Protein AF-A0A7C9A4X0-F1 (afdb_monomer_lite)

Secondary structure (DSSP, 8-state):
------------TT-----B-TTT--B-----SSEEE---B-SSTTS--B--EEEBBTTT-SBPPSSPPEEETTTTEEESSPPPGGGG--TT--HHHHHHHHHHHTTS----B-TTT-PBPEE---HHHH-----

pLDDT: mean 74.81, std 18.1, range [34.0, 95.81]

Organism: Opuntia streptacantha (NCBI:txid393608)

Sequence (135 aa):
EVRKLPARLHISDECKEQEECSFCSAVVPFESPETAVCQGVKHSDREPPQKHKLARCSASMQVCPLTPLWFCICCQRWASKLPPHQLFTLPDYPSDLMSFIEPVVDTILPKPLCPFCGISLQKLQPDFLLSISPV

Structure (mmCIF, N/CA/C/O backbone):
data_AF-A0A7C9A4X0-F1
#
_entry.id   AF-A0A7C9A4X0-F1
#
loop_
_atom_site.group_PDB
_atom_site.id
_atom_site.type_symbol
_atom_site.label_atom_id
_atom_site.label_alt_id
_atom_site.label_comp_id
_atom_site.label_asym_id
_atom_site.label_entity_id
_atom_site.label_seq_id
_atom_site.pdbx_PDB_ins_code
_atom_site.Cartn_x
_atom_site.Cartn_y
_atom_site.Cartn_z
_atom_site.occupancy
_atom_site.B_iso_or_equiv
_atom_site.auth_seq_id
_atom_site.auth_comp_id
_atom_site.auth_asym_id
_atom_site.auth_atom_id
_atom_site.pdbx_PDB_model_num
ATOM 1 N N . GLU A 1 1 ? -2.813 -28.491 -34.718 1.00 34.00 1 GLU A N 1
ATOM 2 C CA . GLU A 1 1 ? -2.734 -29.161 -33.405 1.00 34.00 1 GLU A CA 1
ATOM 3 C C . GLU A 1 1 ? -2.848 -28.096 -32.317 1.00 34.00 1 GLU A C 1
ATOM 5 O O . GLU A 1 1 ? -1.954 -27.272 -32.173 1.00 34.00 1 GLU A O 1
ATOM 10 N N . VAL A 1 2 ? -4.013 -27.985 -31.674 1.00 37.81 2 VAL A N 1
ATOM 11 C CA . VAL A 1 2 ? -4.303 -26.907 -30.713 1.00 37.81 2 VAL A CA 1
ATOM 12 C C . VAL A 1 2 ? -3.815 -27.357 -29.341 1.00 37.81 2 VAL A C 1
ATOM 14 O O . VAL A 1 2 ? -4.380 -28.278 -28.750 1.00 37.81 2 VAL A O 1
ATOM 17 N N . ARG A 1 3 ? -2.742 -26.733 -28.845 1.00 41.09 3 ARG A N 1
ATOM 18 C CA . ARG A 1 3 ? -2.228 -26.972 -27.492 1.00 41.09 3 ARG A CA 1
ATOM 19 C C . ARG A 1 3 ? -3.307 -26.575 -26.480 1.00 41.09 3 ARG A C 1
ATOM 21 O O . ARG A 1 3 ? -3.648 -25.403 -26.351 1.00 41.09 3 ARG A O 1
ATOM 28 N N . LYS A 1 4 ? -3.863 -27.572 -25.789 1.00 41.41 4 LYS A N 1
ATOM 29 C CA . LYS A 1 4 ? -4.780 -27.397 -24.658 1.00 41.41 4 LYS A CA 1
ATOM 30 C C . LYS A 1 4 ? -4.031 -26.688 -23.524 1.00 41.41 4 LYS A C 1
ATOM 32 O O . LYS A 1 4 ? -3.144 -27.286 -22.923 1.00 41.41 4 LYS A O 1
ATOM 37 N N . LEU A 1 5 ? -4.389 -25.439 -23.226 1.00 46.56 5 LEU A N 1
ATOM 38 C CA . LEU A 1 5 ? -4.030 -24.803 -21.956 1.00 46.56 5 LEU A CA 1
ATOM 39 C C . LEU A 1 5 ? -4.788 -25.512 -20.819 1.00 46.56 5 LEU A C 1
ATOM 41 O O . LEU A 1 5 ? -6.009 -25.669 -20.933 1.00 46.56 5 LEU A O 1
ATOM 45 N N . PRO A 1 6 ? -4.119 -25.972 -19.747 1.00 42.31 6 PRO A N 1
ATOM 46 C CA . PRO A 1 6 ? -4.802 -26.653 -18.666 1.00 42.31 6 PRO A CA 1
ATOM 47 C C . PRO A 1 6 ? -5.424 -25.655 -17.685 1.00 42.31 6 PRO A C 1
ATOM 49 O O . PRO A 1 6 ? -4.841 -24.629 -17.355 1.00 42.31 6 PRO A O 1
ATOM 52 N N . ALA A 1 7 ? -6.607 -26.054 -17.219 1.00 44.47 7 ALA A N 1
ATOM 53 C CA . ALA A 1 7 ? -7.291 -25.652 -15.997 1.00 44.47 7 ALA A CA 1
ATOM 54 C C . ALA A 1 7 ? -7.525 -24.146 -15.784 1.00 44.47 7 ALA A C 1
ATOM 56 O O . ALA A 1 7 ? -6.697 -23.408 -15.258 1.00 44.47 7 ALA A O 1
ATOM 57 N N . ARG A 1 8 ? -8.766 -23.744 -16.091 1.00 45.44 8 ARG A N 1
ATOM 58 C CA . ARG A 1 8 ? -9.469 -22.646 -15.418 1.00 45.44 8 ARG A CA 1
ATOM 59 C C . ARG A 1 8 ? -9.099 -22.654 -13.936 1.00 45.44 8 ARG A C 1
ATOM 61 O O . ARG A 1 8 ? -9.362 -23.645 -13.257 1.00 45.44 8 ARG A O 1
ATOM 68 N N . LEU A 1 9 ? -8.505 -21.561 -13.463 1.00 49.59 9 LEU A N 1
ATOM 69 C CA . LEU A 1 9 ? -8.357 -21.292 -12.040 1.00 49.59 9 LEU A CA 1
ATOM 70 C C . LEU A 1 9 ? -9.750 -21.429 -11.418 1.00 49.59 9 LEU A C 1
ATOM 72 O O . LEU A 1 9 ? -10.635 -20.614 -11.677 1.00 49.59 9 LEU A O 1
ATOM 76 N N . HIS A 1 10 ? -9.962 -22.509 -10.666 1.00 42.50 10 HIS A N 1
ATOM 77 C CA . HIS A 1 10 ? -11.066 -22.605 -9.728 1.00 42.50 10 HIS A CA 1
ATOM 78 C C . HIS A 1 10 ? -10.808 -21.518 -8.686 1.00 42.50 10 HIS A C 1
ATOM 80 O O . HIS A 1 10 ? -10.061 -21.721 -7.735 1.00 42.50 10 HIS A O 1
ATOM 86 N N . ILE A 1 11 ? -11.367 -20.332 -8.921 1.00 47.50 11 ILE A N 1
ATOM 87 C CA . ILE A 1 11 ? -11.530 -19.322 -7.884 1.00 47.50 11 ILE A CA 1
ATOM 88 C C . ILE A 1 11 ? -12.579 -19.929 -6.957 1.00 47.50 11 ILE A C 1
ATOM 90 O O . ILE A 1 11 ? -13.769 -19.918 -7.271 1.00 47.50 11 ILE A O 1
ATOM 94 N N . SER A 1 12 ? -12.126 -20.597 -5.898 1.00 41.50 12 SER A N 1
ATOM 95 C CA . SER A 1 12 ? -13.007 -21.046 -4.832 1.00 41.50 12 SER A CA 1
ATOM 96 C C . SER A 1 12 ? -13.741 -19.829 -4.273 1.00 41.50 12 SER A C 1
ATOM 98 O O . SER A 1 12 ? -13.153 -18.773 -4.031 1.00 41.50 12 SER A O 1
ATOM 100 N N . ASP A 1 13 ? -15.047 -19.987 -4.079 1.00 45.50 13 ASP A N 1
ATOM 101 C CA . ASP A 1 13 ? -15.967 -19.035 -3.443 1.00 45.50 13 ASP A CA 1
ATOM 102 C C . ASP A 1 13 ? -15.717 -18.942 -1.919 1.00 45.50 13 ASP A C 1
ATOM 104 O O . ASP A 1 13 ? -16.630 -18.900 -1.105 1.00 45.50 13 ASP A O 1
ATOM 108 N N . GLU A 1 14 ? -14.444 -18.965 -1.520 1.00 43.72 14 GLU A N 1
ATOM 109 C CA . GLU A 1 14 ? -13.969 -18.836 -0.137 1.00 43.72 14 GLU A CA 1
ATOM 110 C C . GLU A 1 14 ? -13.198 -17.519 0.063 1.00 43.72 14 GLU A C 1
ATOM 112 O O . GLU A 1 14 ? -12.625 -17.260 1.116 1.00 43.72 14 GLU A O 1
ATOM 117 N N . CYS A 1 15 ? -13.209 -16.628 -0.933 1.00 46.88 15 CYS A N 1
ATOM 118 C CA . CYS A 1 15 ? -12.472 -15.365 -0.914 1.00 46.88 15 CYS A CA 1
ATOM 119 C C . CYS A 1 15 ? -13.223 -14.241 -0.166 1.00 46.88 15 CYS A C 1
ATOM 121 O O . CYS A 1 15 ? -13.328 -13.116 -0.655 1.00 46.88 15 CYS A O 1
ATOM 123 N N . LYS A 1 16 ? -13.776 -14.539 1.015 1.00 52.47 16 LYS A N 1
ATOM 124 C CA . LYS A 1 16 ? -14.357 -13.536 1.927 1.00 52.47 16 LYS A CA 1
ATOM 125 C C . LYS A 1 16 ? -13.591 -13.466 3.245 1.00 52.47 16 LYS A C 1
ATOM 127 O O . LYS A 1 16 ? -14.193 -13.290 4.300 1.00 52.47 16 LYS A O 1
ATOM 132 N N . GLU A 1 17 ? -12.264 -13.546 3.195 1.00 65.81 17 GLU A N 1
ATOM 133 C CA . GLU A 1 17 ? -11.467 -12.943 4.264 1.00 65.81 17 GLU A CA 1
ATOM 134 C C . GLU A 1 17 ? -11.649 -11.431 4.157 1.00 65.81 17 GLU A C 1
ATOM 136 O O . GLU A 1 17 ? -11.088 -10.742 3.306 1.00 65.81 17 GLU A O 1
ATOM 141 N N . GLN A 1 18 ? -12.584 -10.942 4.958 1.00 82.88 18 GLN A N 1
ATOM 142 C CA . GLN A 1 18 ? -12.916 -9.540 5.053 1.00 82.88 18 GLN A CA 1
ATOM 143 C C . GLN A 1 18 ? -11.738 -8.853 5.745 1.00 82.88 18 GLN A C 1
ATOM 145 O O . GLN A 1 18 ? -11.403 -9.196 6.873 1.00 82.88 18 GLN A O 1
ATOM 150 N N . GLU A 1 19 ? -11.061 -7.943 5.046 1.00 91.94 19 GLU A N 1
ATOM 151 C CA . GLU A 1 19 ? -9.846 -7.327 5.578 1.00 91.94 19 GLU A CA 1
ATOM 152 C C . GLU A 1 19 ? -10.118 -6.563 6.874 1.00 91.94 19 GLU A C 1
ATOM 154 O O . GLU A 1 19 ? -11.175 -5.954 7.049 1.00 91.94 19 GLU A O 1
ATOM 159 N N . GLU A 1 20 ? -9.131 -6.548 7.764 1.00 94.12 20 GLU A N 1
ATOM 160 C CA . GLU A 1 20 ? -9.239 -5.917 9.074 1.00 94.12 20 GLU A CA 1
ATOM 161 C C . GLU A 1 20 ? -8.323 -4.698 9.195 1.00 94.12 20 GLU A C 1
ATOM 163 O O . GLU A 1 20 ? -7.238 -4.605 8.615 1.00 94.12 20 GLU A O 1
ATOM 168 N N . CYS A 1 21 ? -8.768 -3.728 9.987 1.00 93.25 21 CYS A N 1
ATOM 169 C CA . CYS A 1 21 ? -8.011 -2.527 10.276 1.00 93.25 21 CYS A CA 1
ATOM 170 C C . CYS A 1 21 ? -6.842 -2.848 11.206 1.00 93.25 21 CYS A C 1
ATOM 172 O O . CYS A 1 21 ? -7.054 -3.272 12.337 1.00 93.25 21 CYS A O 1
ATOM 174 N N . SER A 1 22 ? -5.616 -2.518 10.805 1.00 89.62 22 SER A N 1
ATOM 175 C CA . SER A 1 22 ? -4.437 -2.764 11.646 1.00 89.62 22 SER A CA 1
ATOM 176 C C . SER A 1 22 ? -4.386 -1.941 12.945 1.00 89.62 22 SER A C 1
ATOM 178 O O . SER A 1 22 ? -3.530 -2.202 13.781 1.00 89.62 22 SER A O 1
ATOM 180 N N . PHE A 1 23 ? -5.275 -0.955 13.123 1.00 90.06 23 PHE A N 1
ATOM 181 C CA . PHE A 1 23 ? -5.348 -0.127 14.335 1.00 90.06 23 PHE A CA 1
ATOM 182 C C . PHE A 1 23 ? -6.444 -0.557 15.314 1.00 90.06 23 PHE A C 1
ATOM 184 O O . PHE A 1 23 ? -6.268 -0.409 16.518 1.00 90.06 23 PHE A O 1
ATOM 191 N N . CYS A 1 24 ? -7.587 -1.043 14.820 1.00 92.50 24 CYS A N 1
ATOM 192 C CA . CYS A 1 24 ? -8.748 -1.346 15.668 1.00 92.50 24 CYS A CA 1
ATOM 193 C C . CYS A 1 24 ? -9.451 -2.669 15.350 1.00 92.50 24 CYS A C 1
ATOM 195 O O . CYS A 1 24 ? -10.528 -2.914 15.886 1.00 92.50 24 CYS A O 1
ATOM 197 N N . SER A 1 25 ? -8.900 -3.483 14.446 1.00 92.88 25 SER A N 1
ATOM 198 C CA . SER A 1 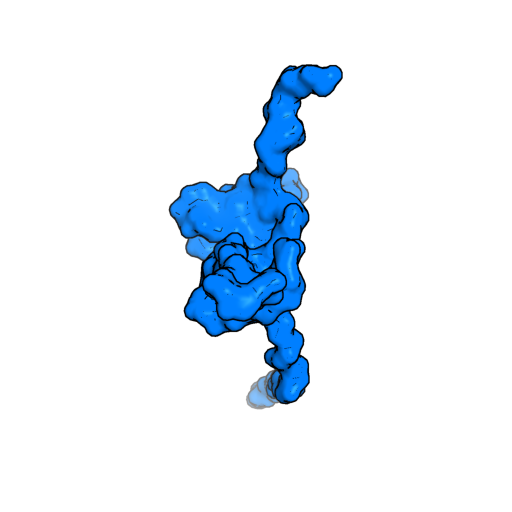25 ? -9.451 -4.770 13.989 1.00 92.88 25 SER A CA 1
ATOM 199 C C . SER A 1 25 ? -10.854 -4.713 13.369 1.00 92.88 25 SER A C 1
ATOM 201 O O . SER A 1 25 ? -11.409 -5.737 12.995 1.00 92.88 25 SER A O 1
ATOM 203 N N . ALA A 1 26 ? -11.437 -3.523 13.200 1.00 95.06 26 ALA A N 1
ATOM 204 C CA . ALA A 1 26 ? -12.708 -3.366 12.505 1.00 95.06 26 ALA A CA 1
ATOM 205 C C . ALA A 1 26 ? -12.583 -3.750 11.026 1.00 95.06 26 ALA A C 1
ATOM 207 O O . ALA A 1 26 ? -11.551 -3.499 10.398 1.00 95.06 26 ALA A O 1
ATOM 208 N N . VAL A 1 27 ? -13.677 -4.255 10.458 1.00 95.38 27 VAL A N 1
ATOM 209 C CA . VAL A 1 27 ? -13.792 -4.583 9.033 1.00 95.38 27 VAL A CA 1
ATOM 210 C C . VAL A 1 27 ? -13.437 -3.383 8.152 1.00 95.38 27 VAL A C 1
ATOM 212 O O . VAL A 1 27 ? -13.854 -2.245 8.404 1.00 95.38 27 VAL A O 1
ATOM 215 N N . VAL A 1 28 ? -12.696 -3.653 7.082 1.00 95.81 28 VAL A N 1
ATOM 216 C CA . VAL A 1 28 ? -12.305 -2.702 6.045 1.00 95.81 28 VAL A CA 1
ATOM 217 C C . VAL A 1 28 ? -12.943 -3.121 4.717 1.00 95.81 28 VAL A C 1
ATOM 219 O O . VAL A 1 28 ? -12.496 -4.084 4.095 1.00 95.81 28 VAL A O 1
ATOM 222 N N . PRO A 1 29 ? -13.986 -2.419 4.244 1.00 93.94 29 PRO A N 1
ATOM 223 C CA . PRO A 1 29 ? -14.557 -2.690 2.934 1.00 93.94 29 PRO A CA 1
ATOM 224 C C . PRO A 1 29 ? -13.568 -2.364 1.803 1.00 93.94 29 PRO A C 1
ATOM 226 O O . PRO A 1 29 ? -12.683 -1.504 1.917 1.00 93.94 29 PRO A O 1
ATOM 229 N N . PHE A 1 30 ? -13.736 -3.050 0.674 1.00 92.81 30 PHE A N 1
ATOM 230 C CA . PHE A 1 30 ? -13.009 -2.742 -0.552 1.00 92.81 30 PHE A CA 1
ATOM 231 C C . PHE A 1 30 ? -13.776 -1.692 -1.366 1.00 92.81 30 PHE A C 1
ATOM 233 O O . PHE A 1 30 ? -14.697 -2.024 -2.106 1.00 92.81 30 PHE A O 1
ATOM 240 N N . GLU A 1 31 ? -13.405 -0.420 -1.210 1.00 92.25 31 GLU A N 1
ATOM 241 C CA . GLU A 1 31 ? -14.040 0.710 -1.916 1.00 92.25 31 GLU A CA 1
ATOM 242 C C . GLU A 1 31 ? -13.122 1.359 -2.968 1.00 92.25 31 GLU A C 1
ATOM 244 O O . GLU A 1 31 ? -13.595 1.893 -3.967 1.00 92.25 31 GLU A O 1
ATOM 249 N N . SER A 1 32 ? -11.802 1.307 -2.765 1.00 92.19 32 SER A N 1
ATOM 250 C CA . SER A 1 32 ? -10.783 1.886 -3.650 1.00 92.19 32 SER A CA 1
ATOM 251 C C . SER A 1 32 ? -9.551 0.971 -3.690 1.00 92.19 32 SER A C 1
ATOM 253 O O . SER A 1 32 ? -9.277 0.314 -2.690 1.00 92.19 32 SER A O 1
ATOM 255 N N . PRO A 1 33 ? -8.800 0.913 -4.810 1.00 90.25 33 PRO A N 1
ATOM 256 C CA . PRO A 1 33 ? -7.555 0.146 -4.902 1.00 90.25 33 PRO A CA 1
ATOM 257 C C . PRO A 1 33 ? -6.361 0.760 -4.153 1.00 90.25 33 PRO A C 1
ATOM 259 O O . PRO A 1 33 ? -5.417 0.039 -3.837 1.00 90.25 33 PRO A O 1
ATOM 262 N N . GLU A 1 34 ? -6.371 2.065 -3.870 1.00 90.62 34 GLU A N 1
ATOM 263 C CA . GLU A 1 34 ? -5.242 2.787 -3.263 1.00 90.62 34 GLU A CA 1
ATOM 264 C C . GLU A 1 34 ? -5.472 3.164 -1.800 1.00 90.62 34 GLU A C 1
ATOM 266 O O . GLU A 1 34 ? -4.521 3.271 -1.022 1.00 90.62 34 GLU A O 1
ATOM 271 N N . THR A 1 35 ? -6.728 3.381 -1.415 1.00 92.06 35 THR A N 1
ATOM 272 C CA . THR A 1 35 ? -7.085 3.819 -0.064 1.00 92.06 35 THR A CA 1
ATOM 273 C C . THR A 1 35 ? -8.214 2.981 0.500 1.00 92.06 35 THR A C 1
ATOM 275 O O . THR A 1 35 ? -9.017 2.409 -0.234 1.00 92.06 35 THR A O 1
ATOM 278 N N . ALA A 1 36 ? -8.273 2.904 1.823 1.00 94.44 36 ALA A N 1
ATOM 279 C CA . ALA A 1 36 ? -9.362 2.246 2.518 1.00 94.44 36 ALA A CA 1
ATOM 280 C C . ALA A 1 36 ? -9.731 3.003 3.791 1.00 94.44 36 ALA A C 1
ATOM 282 O O . ALA A 1 36 ? -8.912 3.728 4.362 1.00 94.44 36 ALA A O 1
ATOM 283 N N . VAL A 1 37 ? -10.967 2.825 4.244 1.00 95.56 37 VAL A N 1
ATOM 284 C CA . VAL A 1 37 ? -11.455 3.369 5.511 1.00 95.56 37 VAL A CA 1
ATOM 285 C C . VAL A 1 37 ? -12.136 2.239 6.267 1.00 95.56 37 VAL A C 1
ATOM 287 O O . VAL A 1 37 ? -13.016 1.583 5.718 1.00 95.56 37 VAL A O 1
ATOM 290 N N . CYS A 1 38 ? -11.731 1.980 7.511 1.00 95.50 38 CYS A N 1
ATOM 291 C CA . CYS A 1 38 ? -12.394 0.947 8.305 1.00 95.50 38 CYS A CA 1
ATOM 292 C C . CYS A 1 38 ? -13.798 1.385 8.748 1.00 95.50 38 CYS A C 1
ATOM 294 O O . CYS A 1 38 ? -14.099 2.578 8.843 1.00 95.50 38 CYS A O 1
ATOM 296 N N . GLN A 1 39 ? -14.660 0.420 9.071 1.00 94.75 39 GLN A N 1
ATOM 297 C CA . GLN A 1 39 ? -15.997 0.699 9.610 1.00 94.75 39 GLN A CA 1
ATOM 298 C C . GLN A 1 39 ? -15.952 1.347 11.003 1.00 94.75 39 GLN A C 1
ATOM 300 O O . GLN A 1 39 ? -16.902 2.031 11.389 1.00 94.75 39 GLN A O 1
ATOM 305 N N . GLY A 1 40 ? -14.817 1.209 11.693 1.00 92.50 40 GLY A N 1
ATOM 306 C CA . GLY A 1 40 ? -14.570 1.751 13.020 1.00 92.50 40 GLY A CA 1
ATOM 307 C C . GLY A 1 40 ? -15.170 0.900 14.133 1.00 92.50 40 GLY A C 1
ATOM 308 O O . GLY A 1 40 ? -16.019 0.043 13.899 1.00 92.50 40 GLY A O 1
ATOM 309 N N . VAL A 1 41 ? -14.714 1.146 15.360 1.00 91.19 41 VAL A N 1
ATOM 310 C CA . VAL A 1 41 ? -15.266 0.528 16.572 1.00 91.19 41 VAL A CA 1
ATOM 311 C C . VAL A 1 41 ? -16.049 1.593 17.331 1.00 91.19 41 VAL A C 1
ATOM 313 O O . VAL A 1 41 ? -15.608 2.740 17.435 1.00 91.19 41 VAL A O 1
ATOM 316 N N . LYS A 1 42 ? -17.235 1.238 17.832 1.00 87.88 42 LYS A N 1
ATOM 317 C CA . LYS A 1 42 ? -17.984 2.096 18.754 1.00 87.88 42 LYS A CA 1
ATOM 318 C C . LYS A 1 42 ? -17.518 1.824 20.177 1.00 87.88 42 LYS A C 1
ATOM 320 O O . LYS A 1 42 ? -17.604 0.691 20.638 1.00 87.88 42 LYS A O 1
ATOM 325 N N . HIS A 1 43 ? -17.072 2.867 20.869 1.00 81.38 43 HIS A N 1
ATOM 326 C CA . HIS A 1 43 ? -16.718 2.786 22.288 1.00 81.38 43 HIS A CA 1
ATOM 327 C C . HIS A 1 43 ? -17.899 3.128 23.213 1.00 81.38 43 HIS A C 1
ATOM 329 O O . HIS A 1 43 ? -17.918 2.698 24.363 1.00 81.38 43 HIS A O 1
ATOM 335 N N . SER A 1 44 ? -18.907 3.856 22.718 1.00 84.12 44 SER A N 1
ATOM 336 C CA . SER A 1 44 ? -20.160 4.141 23.428 1.00 84.12 44 SER A CA 1
ATOM 337 C C . SER A 1 44 ? -21.310 4.395 22.444 1.00 84.12 44 SER A C 1
ATOM 339 O O . SER A 1 44 ? -21.073 4.739 21.286 1.00 84.12 44 SER A O 1
ATOM 341 N N . ASP A 1 45 ? -22.563 4.276 22.897 1.00 80.75 45 ASP A N 1
ATOM 342 C CA . ASP A 1 45 ? -23.753 4.520 22.059 1.00 80.75 45 ASP A CA 1
ATOM 343 C C . ASP A 1 45 ? -23.937 5.988 21.643 1.00 80.75 45 ASP A C 1
ATOM 345 O O . ASP A 1 45 ? -24.733 6.289 20.752 1.00 80.75 45 ASP A O 1
ATOM 349 N N . ARG A 1 46 ? -23.220 6.914 22.290 1.00 82.75 46 ARG A N 1
ATOM 350 C CA . ARG A 1 46 ? -23.366 8.360 22.068 1.00 82.75 46 ARG A CA 1
ATOM 351 C C . ARG A 1 46 ? -22.405 8.913 21.022 1.00 82.75 46 ARG A C 1
ATOM 353 O O . ARG A 1 46 ? -22.605 10.038 20.574 1.00 82.75 46 ARG A O 1
ATOM 360 N N . GLU A 1 47 ? -21.394 8.145 20.626 1.00 83.69 47 GLU A N 1
ATOM 361 C CA . GLU A 1 47 ? -20.349 8.603 19.713 1.00 83.69 47 GLU A CA 1
ATOM 362 C C . GLU A 1 47 ? -20.353 7.809 18.400 1.00 83.69 47 GLU A C 1
ATOM 364 O O . GLU A 1 47 ? -20.620 6.600 18.385 1.00 83.69 47 GLU A O 1
ATOM 369 N N . PRO A 1 48 ? -20.066 8.468 17.263 1.00 86.19 48 PRO A N 1
ATOM 370 C CA . PRO A 1 48 ? -19.879 7.759 16.008 1.00 86.19 48 PRO A CA 1
ATOM 371 C C . PRO A 1 48 ? -18.657 6.823 16.100 1.00 86.19 48 PRO A C 1
ATOM 373 O O . PRO A 1 48 ? -17.703 7.129 16.815 1.00 86.19 48 PRO A O 1
ATOM 376 N N . PRO A 1 49 ? -18.643 5.698 15.359 1.00 89.38 49 PRO A N 1
ATOM 377 C CA . PRO A 1 49 ? -17.486 4.810 15.332 1.00 89.38 49 PRO A CA 1
ATOM 378 C C . PRO A 1 49 ? -16.241 5.562 14.850 1.00 89.38 49 PRO A C 1
ATOM 380 O O . PRO A 1 49 ? -16.282 6.223 13.806 1.00 89.38 49 PRO A O 1
ATOM 383 N N . GLN A 1 50 ? -15.126 5.429 15.568 1.00 91.88 50 GLN A N 1
ATOM 384 C CA . GLN A 1 50 ? -13.859 6.019 15.144 1.00 91.88 50 GLN A CA 1
ATOM 385 C C . GLN A 1 50 ? -13.300 5.226 13.960 1.00 91.88 50 GLN A C 1
ATOM 387 O O . GLN A 1 50 ? -12.940 4.054 14.091 1.00 91.88 50 GLN A O 1
ATOM 392 N N . LYS A 1 51 ? -13.237 5.873 12.793 1.00 94.69 51 LYS A N 1
ATOM 393 C CA . LYS A 1 51 ? -12.735 5.277 11.551 1.00 94.69 51 LYS A CA 1
ATOM 394 C C . LYS A 1 51 ? -11.273 5.641 11.316 1.00 94.69 51 LYS A C 1
ATOM 396 O O . LYS A 1 51 ? -10.857 6.768 11.574 1.00 94.69 51 LYS A O 1
ATOM 401 N N . HIS A 1 52 ? -10.520 4.709 10.744 1.00 94.56 52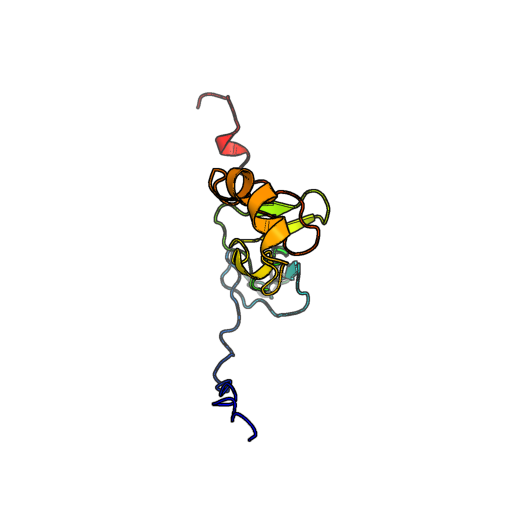 HIS A N 1
ATOM 402 C CA . HIS A 1 52 ? -9.123 4.898 10.364 1.00 94.56 52 HIS A CA 1
ATOM 403 C C . HIS A 1 52 ? -8.982 4.878 8.847 1.00 94.56 52 HIS A C 1
ATOM 405 O O . HIS A 1 52 ? -9.514 3.983 8.186 1.00 94.56 52 HIS A O 1
ATOM 411 N N . LYS A 1 53 ? -8.239 5.849 8.306 1.00 93.88 53 LYS A N 1
ATOM 412 C CA . LYS A 1 53 ? -7.811 5.851 6.906 1.00 93.88 53 LYS A CA 1
ATOM 413 C C . LYS A 1 53 ? -6.548 5.005 6.773 1.00 93.88 53 LYS A C 1
ATOM 415 O O . LYS A 1 53 ? -5.594 5.183 7.523 1.00 93.88 53 LYS A O 1
ATOM 420 N N . LEU A 1 54 ? -6.555 4.099 5.809 1.00 92.31 54 LEU A N 1
ATOM 421 C CA . LEU A 1 54 ? -5.514 3.115 5.555 1.00 92.31 54 LEU A CA 1
ATOM 422 C C . LEU A 1 54 ? -5.043 3.246 4.104 1.00 92.31 54 LEU A C 1
ATOM 424 O O . LEU A 1 54 ? -5.814 3.626 3.217 1.00 92.31 54 LEU A O 1
ATOM 428 N N . ALA A 1 55 ? -3.780 2.912 3.856 1.00 91.38 55 ALA A N 1
ATOM 429 C CA . ALA A 1 55 ? -3.263 2.745 2.503 1.00 91.38 55 ALA A CA 1
ATOM 430 C C . ALA A 1 55 ? -3.486 1.305 2.035 1.00 91.38 55 ALA A C 1
ATOM 432 O O . ALA A 1 55 ? -3.386 0.372 2.834 1.00 91.38 55 ALA A O 1
ATOM 433 N N . ARG A 1 56 ? -3.729 1.122 0.739 1.00 92.75 56 ARG A N 1
ATOM 434 C CA . ARG A 1 56 ? -3.677 -0.188 0.093 1.00 92.75 56 ARG A CA 1
ATOM 435 C C . ARG A 1 56 ? -2.397 -0.329 -0.711 1.00 92.75 56 ARG A C 1
ATOM 437 O O . ARG A 1 56 ? -1.895 0.618 -1.318 1.00 92.75 56 ARG A O 1
ATOM 444 N N . CYS A 1 57 ? -1.861 -1.538 -0.695 1.00 90.56 57 CYS A N 1
ATOM 445 C CA . CYS A 1 57 ? -0.699 -1.904 -1.471 1.00 90.56 57 CYS A CA 1
ATOM 446 C C . CYS A 1 57 ? -1.088 -1.903 -2.944 1.00 90.56 57 CYS A C 1
ATOM 448 O O . CYS A 1 57 ? -1.875 -2.726 -3.387 1.00 90.56 57 CYS A O 1
ATOM 450 N N . SER A 1 58 ? -0.487 -1.026 -3.727 1.00 88.88 58 SER A N 1
ATOM 451 C CA . SER A 1 58 ? -0.765 -0.900 -5.154 1.00 88.88 58 SER A CA 1
ATOM 452 C C . SER A 1 58 ? -0.379 -2.141 -5.974 1.00 88.88 58 SER A C 1
ATOM 454 O O . SER A 1 58 ? -0.869 -2.306 -7.084 1.00 88.88 58 SER A O 1
ATOM 456 N N . ALA A 1 59 ? 0.451 -3.038 -5.428 1.00 85.81 59 ALA A N 1
ATOM 457 C CA . ALA A 1 59 ? 0.790 -4.312 -6.061 1.00 85.81 59 ALA A CA 1
ATOM 458 C C . ALA A 1 59 ? -0.198 -5.449 -5.729 1.00 85.81 59 ALA A C 1
ATOM 460 O O . ALA A 1 59 ? -0.445 -6.290 -6.585 1.00 85.81 59 ALA A O 1
ATOM 461 N N . SER A 1 60 ? -0.749 -5.503 -4.506 1.00 87.06 60 SER A N 1
ATOM 462 C CA . SER A 1 60 ? -1.644 -6.596 -4.066 1.00 87.06 60 SER A CA 1
ATOM 463 C C . SER A 1 60 ? -3.101 -6.182 -3.858 1.00 87.06 60 SER A C 1
ATOM 465 O O . SER A 1 60 ? -3.938 -7.035 -3.596 1.00 87.06 60 SER A O 1
ATOM 467 N N . MET A 1 61 ? -3.397 -4.884 -3.922 1.00 90.31 61 MET A N 1
ATOM 468 C CA . MET A 1 61 ? -4.679 -4.245 -3.596 1.00 90.31 61 MET A CA 1
ATOM 469 C C . MET A 1 61 ? -5.174 -4.490 -2.161 1.00 90.31 61 MET A C 1
ATOM 471 O O . MET A 1 61 ? -6.278 -4.084 -1.811 1.00 90.31 61 MET A O 1
ATOM 475 N N . GLN A 1 62 ? -4.345 -5.084 -1.305 1.00 92.00 62 GLN A N 1
ATOM 476 C CA . GLN A 1 62 ? -4.673 -5.357 0.092 1.00 92.00 62 GLN A CA 1
ATOM 477 C C . GLN A 1 62 ? -4.312 -4.181 0.999 1.00 92.00 62 GLN A C 1
ATOM 479 O O . GLN A 1 62 ? -3.411 -3.402 0.677 1.00 92.00 62 GLN A O 1
ATOM 484 N N . VAL A 1 63 ? -4.974 -4.067 2.150 1.00 92.19 63 VAL A N 1
ATOM 485 C CA . VAL A 1 63 ? -4.619 -3.108 3.204 1.00 92.19 63 VAL A CA 1
ATOM 486 C C . VAL A 1 63 ? -3.150 -3.291 3.590 1.00 92.19 63 VAL A C 1
ATOM 488 O O . VAL A 1 63 ? -2.669 -4.398 3.837 1.00 92.19 63 VAL A O 1
ATOM 491 N N . CYS A 1 64 ? -2.408 -2.186 3.608 1.00 89.94 64 CYS A N 1
ATOM 492 C CA . CYS A 1 64 ? -1.014 -2.196 4.013 1.00 89.94 64 CYS A CA 1
ATOM 493 C C . CYS A 1 64 ? -0.892 -2.516 5.515 1.00 89.94 64 CYS A C 1
ATOM 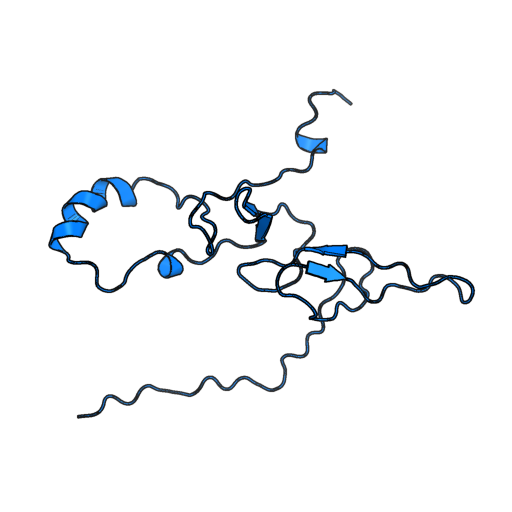495 O O . CYS A 1 64 ? -1.602 -1.910 6.319 1.00 89.94 64 CYS A O 1
ATOM 497 N N . PRO A 1 65 ? 0.038 -3.401 5.914 1.00 86.56 65 PRO A N 1
ATOM 498 C CA . PRO A 1 65 ? 0.377 -3.603 7.318 1.00 86.56 65 PRO A CA 1
ATOM 499 C C . PRO A 1 65 ? 1.055 -2.358 7.911 1.00 86.56 65 PRO A C 1
ATOM 501 O O . PRO A 1 65 ? 1.500 -1.468 7.186 1.00 86.56 65 PRO A O 1
ATOM 504 N N . LEU A 1 66 ? 1.228 -2.345 9.235 1.00 81.69 66 LEU A N 1
ATOM 505 C CA . LEU A 1 66 ? 1.958 -1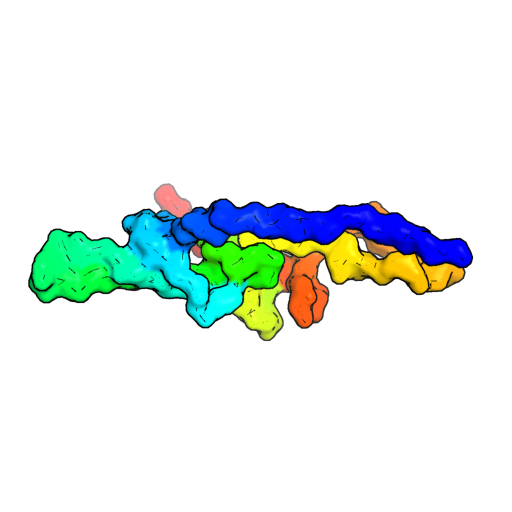.290 9.960 1.00 81.69 66 LEU A CA 1
ATOM 506 C C . LEU A 1 66 ? 3.485 -1.325 9.752 1.00 81.69 66 LEU A C 1
ATOM 508 O O . LEU A 1 66 ? 4.212 -0.508 10.312 1.00 81.69 66 LEU A O 1
ATOM 512 N N . THR A 1 67 ? 3.999 -2.290 8.988 1.00 78.06 67 THR A N 1
ATOM 513 C CA . THR A 1 67 ? 5.432 -2.415 8.695 1.00 78.06 67 THR A CA 1
ATOM 514 C C . THR A 1 67 ? 5.893 -1.353 7.691 1.00 78.06 67 THR A C 1
ATOM 516 O O . THR A 1 67 ? 5.062 -0.829 6.952 1.00 78.06 67 THR A O 1
ATOM 519 N N . PRO A 1 68 ? 7.209 -1.080 7.577 1.00 74.75 68 PRO A N 1
ATOM 520 C CA . PRO A 1 68 ? 7.728 -0.109 6.618 1.00 74.75 68 PRO A CA 1
ATOM 521 C C . PRO A 1 68 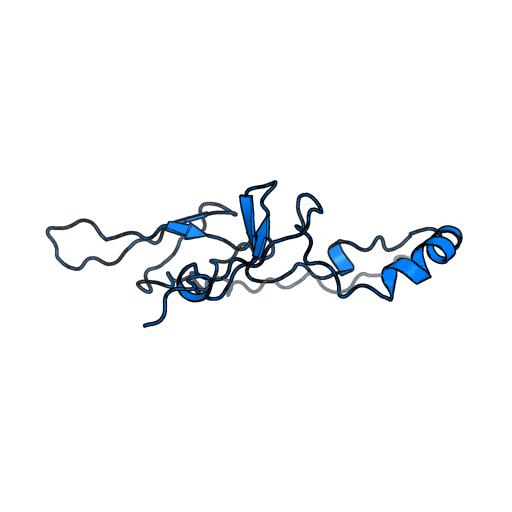? 7.223 -0.374 5.198 1.00 74.75 68 PRO A C 1
ATOM 523 O O . PRO A 1 68 ? 7.361 -1.486 4.681 1.00 74.75 68 PRO A O 1
ATOM 526 N N . LEU A 1 69 ? 6.656 0.658 4.579 1.00 85.56 69 LEU A N 1
ATOM 527 C CA . LEU A 1 69 ? 6.067 0.588 3.248 1.00 85.56 69 LEU A CA 1
ATOM 528 C C . LEU A 1 69 ? 6.997 1.212 2.211 1.00 85.56 69 LEU A C 1
ATOM 530 O O . LEU A 1 69 ? 7.781 2.123 2.492 1.00 85.56 69 LEU A O 1
ATOM 534 N N . TRP A 1 70 ? 6.866 0.728 0.984 1.00 90.00 70 TRP A N 1
ATOM 535 C CA . TRP A 1 70 ? 7.432 1.360 -0.192 1.00 90.00 70 TRP A CA 1
ATOM 536 C C . TRP A 1 70 ? 6.484 2.445 -0.691 1.00 90.00 70 TRP A C 1
ATOM 538 O O . TRP A 1 70 ? 5.279 2.218 -0.790 1.00 90.00 70 TRP A O 1
ATOM 548 N N . PHE A 1 71 ? 7.025 3.608 -1.032 1.00 90.62 71 PHE A N 1
ATOM 549 C CA . PHE A 1 71 ? 6.269 4.746 -1.535 1.00 90.62 71 PHE A CA 1
ATOM 550 C C . PHE A 1 71 ? 6.827 5.217 -2.872 1.00 90.62 71 PHE A C 1
ATOM 552 O O . PHE A 1 71 ? 8.033 5.422 -3.022 1.00 90.62 71 PHE A O 1
ATOM 559 N N . CYS A 1 72 ? 5.949 5.414 -3.850 1.00 90.69 72 CYS A N 1
ATOM 560 C CA . CYS A 1 72 ? 6.316 6.075 -5.091 1.00 90.69 72 CYS A CA 1
ATOM 561 C C . CYS A 1 72 ? 6.030 7.570 -4.986 1.00 90.69 72 CYS A C 1
ATOM 563 O O . CYS A 1 72 ? 4.870 7.967 -4.973 1.00 90.69 72 CYS A O 1
ATOM 565 N N . ILE A 1 73 ? 7.066 8.406 -5.012 1.00 90.19 73 ILE A N 1
ATOM 566 C CA . ILE A 1 73 ? 6.893 9.865 -4.989 1.00 90.19 73 ILE A CA 1
ATOM 567 C C . ILE A 1 73 ? 6.186 10.414 -6.239 1.00 90.19 73 ILE A C 1
ATOM 569 O O . ILE A 1 73 ? 5.508 11.432 -6.165 1.00 90.19 73 ILE A O 1
ATOM 573 N N . CYS A 1 74 ? 6.301 9.730 -7.383 1.00 90.81 74 CYS A N 1
ATOM 574 C CA . CYS A 1 74 ? 5.702 10.187 -8.637 1.00 90.81 74 CYS A CA 1
ATOM 575 C C . CYS A 1 74 ? 4.180 10.012 -8.659 1.00 90.81 74 CYS A C 1
ATOM 577 O O . CYS A 1 74 ? 3.457 10.970 -8.912 1.00 90.81 74 CYS A O 1
ATOM 579 N N . CYS A 1 75 ? 3.687 8.800 -8.384 1.00 90.94 75 CYS A N 1
ATOM 580 C CA . CYS A 1 75 ? 2.251 8.505 -8.425 1.00 90.94 75 CYS A CA 1
ATOM 581 C C . CYS A 1 75 ? 1.586 8.477 -7.042 1.00 90.94 75 CYS A C 1
ATOM 583 O O . CYS A 1 75 ? 0.396 8.195 -6.949 1.00 90.94 75 CYS A O 1
ATOM 585 N N . GLN A 1 76 ? 2.347 8.756 -5.981 1.00 90.50 76 GLN A N 1
ATOM 586 C CA . GLN A 1 76 ? 1.898 8.788 -4.586 1.00 90.50 76 GLN A CA 1
ATOM 587 C C . GLN A 1 76 ? 1.227 7.486 -4.116 1.00 90.50 76 GLN A C 1
ATOM 589 O O . GLN A 1 76 ? 0.318 7.497 -3.286 1.00 90.50 76 GLN A O 1
ATOM 594 N N . ARG A 1 77 ? 1.678 6.343 -4.646 1.00 90.31 77 ARG A N 1
ATOM 595 C CA . ARG A 1 77 ? 1.151 5.013 -4.308 1.00 90.31 77 ARG A CA 1
ATOM 596 C C . ARG A 1 77 ? 2.052 4.270 -3.331 1.00 90.31 77 ARG A C 1
ATOM 598 O O . ARG A 1 77 ? 3.279 4.353 -3.414 1.00 90.31 77 ARG A O 1
ATOM 605 N N . TRP A 1 78 ? 1.421 3.489 -2.460 1.00 90.56 78 TRP A N 1
ATOM 606 C CA . TRP A 1 78 ? 2.083 2.636 -1.476 1.00 90.56 78 TRP A CA 1
ATOM 607 C C . TRP A 1 78 ? 2.219 1.201 -1.979 1.00 90.56 78 TRP A C 1
ATOM 609 O O . TRP A 1 78 ? 1.413 0.737 -2.782 1.00 90.56 78 TRP A O 1
ATOM 619 N N . ALA A 1 79 ? 3.218 0.472 -1.496 1.00 90.00 79 ALA A N 1
ATOM 620 C CA . ALA A 1 79 ? 3.354 -0.961 -1.707 1.00 90.00 79 ALA A CA 1
ATOM 621 C C . ALA A 1 79 ? 3.964 -1.624 -0.464 1.00 90.00 79 ALA A C 1
ATOM 623 O O . ALA A 1 79 ? 5.028 -1.234 0.011 1.00 90.00 79 ALA A O 1
ATOM 624 N N . SER A 1 80 ? 3.291 -2.638 0.076 1.00 87.69 80 SER A N 1
ATOM 625 C CA . SER A 1 80 ? 3.815 -3.449 1.184 1.00 87.69 80 SER A CA 1
ATOM 626 C C . SER A 1 80 ? 4.762 -4.547 0.698 1.00 87.69 80 SER A C 1
ATOM 628 O O . SER A 1 80 ? 5.660 -4.972 1.420 1.00 87.69 80 SER A O 1
ATOM 630 N N . LYS A 1 81 ? 4.584 -4.983 -0.551 1.00 80.50 81 LYS A N 1
ATOM 631 C CA . LYS A 1 81 ? 5.415 -5.973 -1.236 1.00 80.50 81 LYS A CA 1
ATOM 632 C C . LYS A 1 81 ? 5.845 -5.408 -2.579 1.00 80.50 81 LYS A C 1
ATOM 634 O O . LYS A 1 81 ? 5.078 -4.696 -3.225 1.00 80.50 81 LYS A O 1
ATOM 639 N N . LEU A 1 82 ? 7.066 -5.730 -2.991 1.00 80.75 82 LEU A N 1
ATOM 640 C CA . LEU A 1 82 ? 7.524 -5.360 -4.320 1.00 80.75 82 LEU A CA 1
ATOM 641 C C . LEU A 1 82 ? 6.830 -6.244 -5.363 1.00 80.75 82 LEU A C 1
ATOM 643 O O . LEU A 1 82 ? 6.700 -7.451 -5.135 1.00 80.75 82 LEU A O 1
ATOM 647 N N . PRO A 1 83 ? 6.381 -5.668 -6.489 1.00 74.31 83 PRO A N 1
ATOM 648 C CA . PRO A 1 83 ? 5.944 -6.457 -7.632 1.00 74.31 83 PRO A CA 1
ATOM 649 C C . PRO A 1 83 ? 7.045 -7.445 -8.062 1.00 74.31 83 PRO A C 1
ATOM 651 O O . PRO A 1 83 ? 8.223 -7.073 -8.052 1.00 74.31 83 PRO A O 1
ATOM 654 N N . PRO A 1 84 ? 6.691 -8.688 -8.442 1.00 74.88 84 PRO A N 1
ATOM 655 C CA . PRO A 1 84 ? 7.654 -9.647 -8.970 1.00 74.88 84 PRO A CA 1
ATOM 656 C C . PRO A 1 84 ? 8.425 -9.056 -10.153 1.00 74.88 84 PRO A C 1
ATOM 658 O O . PRO A 1 84 ? 7.830 -8.410 -11.015 1.00 74.88 84 PRO A O 1
ATOM 661 N N . HIS A 1 85 ? 9.736 -9.306 -10.220 1.00 70.06 85 HIS A N 1
ATOM 662 C CA . HIS A 1 85 ? 10.599 -8.787 -11.289 1.00 70.06 85 HIS A CA 1
ATOM 663 C C . HIS A 1 85 ? 10.093 -9.160 -12.694 1.00 70.06 85 HIS A C 1
ATOM 665 O O . HIS A 1 85 ? 10.253 -8.403 -13.649 1.00 70.06 85 HIS A O 1
ATOM 671 N N . GLN A 1 86 ? 9.409 -10.300 -12.811 1.00 73.38 86 GLN A N 1
ATOM 672 C CA . GLN A 1 86 ? 8.796 -10.775 -14.048 1.00 73.38 86 GLN A CA 1
ATOM 673 C C . GLN A 1 86 ? 7.773 -9.786 -14.626 1.00 73.38 86 GLN A C 1
ATOM 675 O O . GLN A 1 86 ? 7.621 -9.736 -15.838 1.00 73.38 86 GLN A O 1
ATOM 680 N N . LEU A 1 87 ? 7.120 -8.959 -13.797 1.00 68.81 87 LEU A N 1
ATOM 681 C CA . LEU A 1 87 ? 6.215 -7.907 -14.281 1.00 68.81 87 LEU A CA 1
ATOM 682 C C . LEU A 1 87 ? 6.947 -6.778 -15.024 1.00 68.81 87 LEU A C 1
ATOM 684 O O . LEU A 1 87 ? 6.308 -6.005 -15.730 1.00 68.81 87 LEU A O 1
ATOM 688 N N . PHE A 1 88 ? 8.270 -6.688 -14.883 1.00 70.56 88 PHE A N 1
ATOM 689 C CA . PHE A 1 88 ? 9.118 -5.706 -15.562 1.00 70.56 88 PHE A CA 1
ATOM 690 C C . PHE A 1 88 ? 9.989 -6.324 -16.658 1.00 70.56 88 PHE A C 1
ATOM 692 O O . PHE A 1 88 ? 10.769 -5.615 -17.287 1.00 70.56 88 PHE A O 1
ATOM 699 N N . THR A 1 89 ? 9.884 -7.636 -16.880 1.00 68.88 89 THR A N 1
ATOM 700 C CA . THR A 1 89 ? 10.696 -8.350 -17.870 1.00 68.88 89 THR A CA 1
ATOM 701 C C . THR A 1 89 ? 9.845 -8.648 -19.100 1.00 68.88 89 THR A C 1
ATOM 703 O O . THR A 1 89 ? 8.779 -9.251 -18.984 1.00 68.88 89 THR A O 1
ATOM 706 N N . LEU A 1 90 ? 10.302 -8.241 -20.286 1.00 68.06 90 LEU A N 1
ATOM 707 C CA . LEU A 1 90 ? 9.639 -8.593 -21.542 1.00 68.06 90 LEU A CA 1
ATOM 708 C C . LEU A 1 90 ? 10.048 -10.028 -21.943 1.00 68.06 90 LEU A C 1
ATOM 710 O O . LEU A 1 90 ? 11.248 -10.285 -22.030 1.00 68.06 90 LEU A O 1
ATOM 714 N N . PRO A 1 91 ? 9.106 -10.960 -22.185 1.00 62.28 91 PRO A N 1
ATOM 715 C CA . PRO A 1 91 ? 9.440 -12.363 -22.453 1.00 62.28 91 PRO A CA 1
ATOM 716 C C . PRO A 1 91 ? 10.130 -12.596 -23.807 1.00 62.28 91 PRO A C 1
ATOM 718 O O . PRO A 1 91 ? 10.966 -13.487 -23.899 1.00 62.28 91 PRO A O 1
ATOM 721 N N . ASP A 1 92 ? 9.838 -11.774 -24.820 1.00 65.25 92 ASP A N 1
ATOM 722 C CA . ASP A 1 92 ? 10.337 -11.938 -26.196 1.00 65.25 92 ASP A CA 1
ATOM 723 C C . ASP A 1 92 ? 11.198 -10.744 -26.637 1.00 65.25 92 ASP A C 1
ATOM 725 O O . ASP A 1 92 ? 11.000 -10.160 -27.705 1.00 65.25 92 ASP A O 1
ATOM 729 N N . TYR A 1 93 ? 12.131 -10.314 -25.784 1.00 64.06 93 TYR A N 1
ATOM 730 C CA . TYR A 1 93 ? 13.097 -9.297 -26.194 1.00 64.06 93 TYR A CA 1
ATOM 731 C C . TYR A 1 93 ? 14.150 -9.920 -27.132 1.00 64.06 93 TYR A C 1
ATOM 733 O O . TYR A 1 93 ? 14.657 -11.002 -26.819 1.00 64.06 93 TYR A O 1
ATOM 741 N N . PRO A 1 94 ? 14.492 -9.283 -28.270 1.00 65.50 94 PRO A N 1
ATOM 742 C CA . PRO A 1 94 ? 15.453 -9.832 -29.223 1.00 65.50 94 PRO A CA 1
ATOM 743 C C . PRO A 1 94 ? 16.796 -10.142 -28.542 1.00 65.50 94 PRO A C 1
ATOM 745 O O . PRO A 1 94 ? 17.381 -9.288 -27.869 1.00 65.50 94 PRO A O 1
ATOM 748 N N . SER A 1 95 ? 17.270 -11.386 -28.663 1.00 60.56 95 SER A N 1
ATOM 749 C CA . SER A 1 95 ? 18.463 -11.882 -27.954 1.00 60.56 95 SER A CA 1
ATOM 750 C C . SER A 1 95 ? 19.747 -11.124 -28.320 1.00 60.56 95 SER A C 1
ATOM 752 O O . SER A 1 95 ? 20.677 -11.042 -27.524 1.00 60.56 95 SER A O 1
ATOM 754 N N . ASP A 1 96 ? 19.778 -10.522 -29.505 1.00 60.00 96 A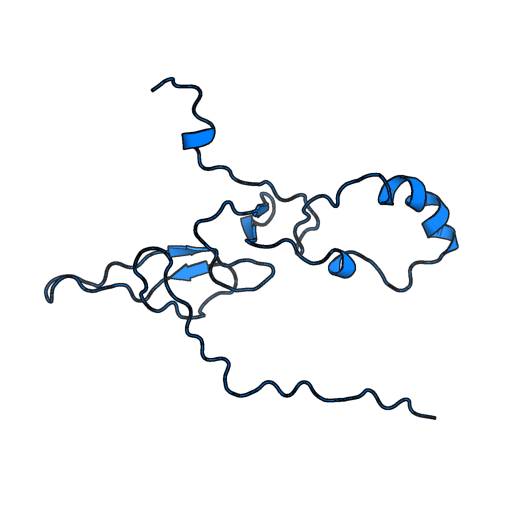SP A N 1
ATOM 755 C CA . ASP A 1 96 ? 20.824 -9.629 -29.999 1.00 60.00 96 ASP A CA 1
ATOM 756 C C . ASP A 1 96 ? 20.931 -8.329 -29.185 1.00 60.00 96 ASP A C 1
ATOM 758 O O . ASP A 1 96 ? 22.037 -7.829 -28.982 1.00 60.00 96 ASP A O 1
ATOM 762 N N . LEU A 1 97 ? 19.828 -7.828 -28.622 1.00 58.31 97 LEU A N 1
ATOM 763 C CA . LEU A 1 97 ? 19.824 -6.647 -27.752 1.00 58.31 97 LEU A CA 1
ATOM 764 C C . LEU A 1 97 ? 20.082 -6.984 -26.273 1.00 58.31 97 LEU A C 1
ATOM 766 O O . LEU A 1 97 ? 20.565 -6.123 -25.537 1.00 58.31 97 LEU A O 1
ATOM 770 N N . MET A 1 98 ? 19.826 -8.225 -25.835 1.00 56.41 98 MET A N 1
ATOM 771 C CA . MET A 1 98 ? 20.162 -8.673 -24.473 1.00 56.41 98 MET A CA 1
ATOM 772 C C . MET A 1 98 ? 21.669 -8.620 -24.209 1.00 56.41 98 MET A C 1
ATOM 774 O O . MET A 1 98 ? 22.069 -8.181 -23.137 1.00 56.41 98 MET A O 1
ATOM 778 N N . SER A 1 99 ? 22.508 -8.937 -25.199 1.00 56.53 99 SER A N 1
ATOM 779 C CA . SER A 1 99 ? 23.975 -8.890 -25.060 1.00 56.53 99 SER A CA 1
ATOM 780 C C . SER A 1 99 ? 24.545 -7.498 -24.720 1.00 56.53 99 SER A C 1
ATOM 782 O O . SER A 1 99 ? 25.614 -7.390 -24.121 1.00 56.53 99 SER A O 1
ATOM 784 N N . PHE A 1 100 ? 23.819 -6.419 -25.043 1.00 55.81 100 PHE A N 1
ATOM 785 C CA . PHE A 1 100 ? 24.186 -5.047 -24.666 1.00 55.81 100 PHE A CA 1
ATOM 786 C C . PHE A 1 100 ? 23.727 -4.664 -23.252 1.00 55.81 100 PHE A C 1
ATOM 788 O O . PHE A 1 100 ? 24.247 -3.709 -22.674 1.00 55.81 100 PHE A O 1
ATOM 795 N N . ILE A 1 101 ? 22.740 -5.379 -22.705 1.00 55.81 101 ILE A N 1
ATOM 796 C CA . ILE A 1 101 ? 22.058 -5.045 -21.450 1.00 55.81 101 ILE A CA 1
ATOM 797 C C . ILE A 1 101 ? 22.466 -6.011 -20.326 1.00 55.81 101 ILE A C 1
ATOM 799 O O . ILE A 1 101 ? 22.512 -5.593 -19.175 1.00 55.81 101 ILE A O 1
ATOM 803 N N . GLU A 1 102 ? 22.863 -7.248 -20.642 1.00 52.22 102 GLU A N 1
ATOM 804 C CA . GLU A 1 102 ? 23.375 -8.282 -19.723 1.00 52.22 102 GLU A CA 1
ATOM 805 C C . GLU A 1 102 ? 24.346 -7.758 -18.644 1.00 52.22 102 GLU A C 1
ATOM 807 O O . GLU A 1 102 ? 24.069 -7.977 -17.462 1.00 52.22 102 GLU A O 1
ATOM 812 N N . PRO A 1 103 ? 25.407 -6.980 -18.958 1.00 51.00 103 PRO A N 1
ATOM 813 C CA . PRO A 1 103 ? 26.305 -6.461 -17.920 1.00 51.00 103 PRO A CA 1
ATOM 814 C C . PRO A 1 103 ? 25.650 -5.428 -16.976 1.00 51.00 103 PRO A C 1
ATOM 816 O O . PRO A 1 103 ? 26.179 -5.158 -15.896 1.00 51.00 103 PRO A O 1
ATOM 819 N N . VAL A 1 104 ? 24.499 -4.857 -17.355 1.00 53.16 104 VAL A N 1
ATOM 820 C CA . VAL A 1 104 ? 23.714 -3.887 -16.568 1.00 53.16 104 VAL A CA 1
ATOM 821 C C . VAL A 1 104 ? 22.653 -4.576 -15.700 1.00 53.16 104 VAL A C 1
ATOM 823 O O . VAL A 1 104 ? 22.324 -4.061 -14.631 1.00 53.16 104 VAL A O 1
ATOM 826 N N . VAL A 1 105 ? 22.117 -5.728 -16.124 1.00 54.22 105 VAL A N 1
ATOM 827 C CA . VAL A 1 105 ? 21.042 -6.431 -15.393 1.00 54.22 105 VAL A CA 1
ATOM 828 C C . VAL A 1 105 ? 21.586 -7.263 -14.227 1.00 54.22 105 VAL A C 1
ATOM 830 O O . VAL A 1 105 ? 20.965 -7.290 -13.167 1.00 54.22 105 VAL A O 1
ATOM 833 N N . ASP A 1 106 ? 22.769 -7.871 -14.372 1.00 49.47 106 ASP A N 1
ATOM 834 C CA . ASP A 1 106 ? 23.305 -8.835 -13.392 1.00 49.47 106 ASP A CA 1
ATOM 835 C C . ASP A 1 106 ? 23.965 -8.211 -12.146 1.00 49.47 106 ASP A C 1
ATOM 837 O O . ASP A 1 106 ? 24.248 -8.908 -11.172 1.00 49.47 106 ASP A O 1
ATOM 841 N N . THR A 1 107 ? 24.201 -6.896 -12.124 1.00 48.78 107 THR A N 1
ATOM 842 C CA . THR A 1 107 ? 24.923 -6.222 -11.021 1.00 48.78 107 THR A CA 1
ATOM 843 C C . THR A 1 107 ? 24.044 -5.376 -10.102 1.00 48.78 107 THR A C 1
ATOM 845 O O . THR A 1 107 ? 24.536 -4.799 -9.128 1.00 48.78 107 THR A O 1
ATOM 848 N N . ILE A 1 108 ? 22.737 -5.300 -10.352 1.00 53.28 108 ILE A N 1
ATOM 849 C CA . ILE A 1 108 ? 21.850 -4.382 -9.638 1.00 53.28 108 ILE A CA 1
ATOM 850 C C . ILE A 1 108 ? 20.795 -5.206 -8.910 1.00 53.28 108 ILE A C 1
ATOM 852 O O . ILE A 1 108 ? 19.849 -5.687 -9.526 1.00 53.28 108 ILE A O 1
ATOM 856 N N . LEU A 1 109 ? 20.933 -5.334 -7.581 1.00 54.09 109 LEU A N 1
ATOM 857 C CA . LEU A 1 109 ? 19.832 -5.748 -6.702 1.00 54.09 109 LEU A CA 1
ATOM 858 C C . LEU A 1 109 ? 18.558 -5.054 -7.208 1.00 54.09 109 LEU A C 1
ATOM 860 O O . LEU A 1 109 ? 18.596 -3.821 -7.291 1.00 54.09 109 LEU A O 1
ATOM 864 N N . PRO A 1 110 ? 17.494 -5.788 -7.598 1.00 62.81 110 PRO A N 1
ATOM 865 C CA . PRO A 1 110 ? 16.400 -5.223 -8.371 1.00 62.81 110 PRO A CA 1
ATOM 866 C C . PRO A 1 110 ? 15.897 -3.990 -7.644 1.00 62.81 110 PRO A C 1
ATOM 868 O O . PRO A 1 110 ? 15.383 -4.075 -6.523 1.00 62.81 110 PRO A O 1
ATOM 871 N N . LYS A 1 111 ? 16.152 -2.822 -8.249 1.00 74.06 111 LYS A N 1
ATOM 872 C CA . LYS A 1 111 ? 15.732 -1.557 -7.661 1.00 74.06 111 LYS A CA 1
ATOM 873 C C . LYS A 1 111 ? 14.228 -1.685 -7.450 1.00 74.06 111 LYS A C 1
ATOM 875 O O . LYS A 1 111 ? 13.534 -2.159 -8.347 1.00 74.06 111 LYS A O 1
ATOM 880 N N . PRO A 1 112 ? 13.710 -1.329 -6.274 1.00 83.69 112 PRO A N 1
ATOM 881 C CA . PRO A 1 112 ? 12.288 -1.443 -6.015 1.00 83.69 112 PRO A CA 1
ATOM 882 C C . PRO A 1 112 ? 11.572 -0.471 -6.956 1.00 83.69 112 PRO A C 1
ATOM 884 O O . PRO A 1 112 ? 11.622 0.727 -6.722 1.00 83.69 112 PRO A O 1
ATOM 887 N N . LEU A 1 113 ? 10.973 -0.942 -8.053 1.00 85.69 113 LEU A N 1
ATOM 888 C CA . LEU A 1 113 ? 10.313 -0.081 -9.042 1.00 85.69 113 LEU A CA 1
ATOM 889 C C . LEU A 1 113 ? 8.802 -0.049 -8.814 1.00 85.69 113 LEU A C 1
ATOM 891 O O . LEU A 1 113 ? 8.177 -1.046 -8.449 1.00 85.69 113 LEU A O 1
ATOM 895 N N . CYS A 1 114 ? 8.196 1.112 -9.056 1.00 87.50 114 CYS A N 1
ATOM 896 C CA . CYS A 1 114 ? 6.751 1.253 -9.054 1.00 87.50 114 CYS A CA 1
ATOM 897 C C . CYS A 1 114 ? 6.159 0.517 -10.271 1.00 87.50 114 CYS A C 1
ATOM 899 O O . CYS A 1 114 ? 6.515 0.861 -11.400 1.00 87.50 114 CYS A O 1
ATOM 901 N N . PRO A 1 115 ? 5.192 -0.401 -10.091 1.00 84.00 115 PRO A N 1
ATOM 902 C CA . PRO A 1 115 ? 4.597 -1.138 -11.210 1.00 84.00 115 PRO A CA 1
ATOM 903 C C . PRO A 1 115 ? 3.740 -0.261 -12.136 1.00 84.00 115 PRO A C 1
ATOM 905 O O . PRO A 1 115 ? 3.333 -0.708 -13.199 1.00 84.00 115 PRO A O 1
ATOM 908 N N . PHE A 1 116 ? 3.469 0.989 -11.752 1.00 85.75 116 PHE A N 1
ATOM 909 C CA . PHE A 1 116 ? 2.619 1.903 -12.520 1.00 85.75 116 PHE A CA 1
ATOM 910 C C . PHE A 1 116 ? 3.392 2.940 -13.330 1.00 85.75 116 PHE A C 1
ATOM 912 O O . PHE A 1 116 ? 2.906 3.379 -14.365 1.00 85.75 116 PHE A O 1
ATOM 919 N N . CYS A 1 117 ? 4.549 3.389 -12.840 1.00 89.19 117 CYS A N 1
ATOM 920 C CA . CYS A 1 117 ? 5.322 4.452 -13.493 1.00 89.19 117 CYS A CA 1
ATOM 921 C C . CYS A 1 117 ? 6.800 4.106 -13.700 1.00 89.19 117 CYS A C 1
ATOM 923 O O . CYS A 1 117 ? 7.537 4.923 -14.237 1.00 89.19 117 CYS A O 1
ATOM 925 N N . GLY A 1 118 ? 7.260 2.934 -13.247 1.00 85.00 118 GLY A N 1
ATOM 926 C CA . GLY A 1 118 ? 8.647 2.488 -13.403 1.00 85.00 118 GLY A CA 1
ATOM 927 C C . GLY A 1 118 ? 9.678 3.247 -12.560 1.00 85.00 118 GLY A C 1
ATOM 928 O O . GLY A 1 118 ? 10.855 2.911 -12.603 1.00 85.00 118 GLY A O 1
ATOM 929 N N . ILE A 1 119 ? 9.271 4.250 -11.776 1.00 87.12 119 ILE A N 1
ATOM 930 C CA . ILE A 1 119 ? 10.175 5.027 -10.917 1.00 87.12 119 ILE A CA 1
ATOM 931 C C . ILE A 1 119 ? 10.475 4.263 -9.625 1.00 87.12 119 ILE A C 1
ATOM 933 O O . ILE A 1 119 ? 9.601 3.590 -9.073 1.00 87.12 119 ILE A O 1
ATOM 937 N N . SER A 1 120 ? 11.703 4.408 -9.123 1.00 87.50 120 SER A N 1
ATOM 938 C CA . SER A 1 120 ? 12.148 3.819 -7.860 1.00 87.50 120 SER A CA 1
ATOM 939 C C . SER A 1 120 ? 11.243 4.202 -6.686 1.00 87.50 120 SER A C 1
ATOM 941 O O . SER A 1 120 ? 10.966 5.376 -6.432 1.00 87.50 120 SER A O 1
ATOM 943 N N . LEU A 1 121 ? 10.818 3.193 -5.941 1.00 88.62 121 LEU A N 1
ATOM 944 C CA . LEU A 1 121 ? 10.123 3.309 -4.677 1.00 88.62 121 LEU A CA 1
ATOM 945 C C . LEU A 1 121 ? 11.122 3.640 -3.568 1.00 88.62 121 LEU A C 1
ATOM 947 O O . LEU A 1 121 ? 12.219 3.085 -3.499 1.00 88.62 121 LEU A O 1
ATOM 951 N N . GLN A 1 122 ? 10.711 4.514 -2.661 1.00 88.31 122 GLN A N 1
ATOM 952 C CA . GLN A 1 122 ? 11.464 4.849 -1.462 1.00 88.31 122 GLN A CA 1
ATOM 953 C C . GLN A 1 122 ? 10.890 4.072 -0.282 1.00 88.31 122 GLN A C 1
ATOM 955 O O . GLN A 1 122 ? 9.672 3.970 -0.136 1.00 88.31 122 GLN A O 1
ATOM 960 N N . LYS A 1 123 ? 11.756 3.506 0.558 1.00 84.75 123 LYS A N 1
ATOM 961 C CA . LYS A 1 123 ? 11.315 2.897 1.812 1.00 84.75 123 LYS A CA 1
ATOM 962 C C . LYS A 1 123 ? 11.120 4.021 2.815 1.00 84.75 123 LYS A C 1
ATOM 964 O O . LYS A 1 123 ? 12.105 4.636 3.220 1.00 84.75 123 LYS A O 1
ATOM 969 N N . LEU A 1 124 ? 9.879 4.295 3.205 1.00 70.06 124 LEU A N 1
ATOM 970 C CA . LEU A 1 124 ? 9.652 5.249 4.282 1.00 70.06 124 LEU A CA 1
ATOM 971 C C . LEU A 1 124 ? 9.999 4.546 5.597 1.00 70.06 124 LEU A C 1
ATOM 973 O O . LEU A 1 124 ? 9.354 3.563 5.974 1.00 70.06 124 LEU A O 1
ATOM 977 N N . GLN A 1 125 ? 11.057 5.001 6.265 1.00 62.72 125 GLN A N 1
ATOM 978 C CA . GLN A 1 125 ? 11.248 4.676 7.672 1.00 62.72 125 GLN A CA 1
ATOM 979 C C . GLN A 1 125 ? 10.396 5.635 8.507 1.00 62.72 125 GLN A C 1
ATOM 981 O O . GLN A 1 125 ? 10.231 6.786 8.110 1.00 62.72 125 GLN A O 1
ATOM 986 N N . PRO A 1 126 ? 9.837 5.177 9.635 1.00 63.41 126 PRO A N 1
ATOM 987 C CA . PRO A 1 126 ? 9.174 6.071 10.568 1.00 63.41 126 PRO A CA 1
ATOM 988 C C . PRO A 1 126 ? 10.103 7.218 10.973 1.00 63.41 126 PRO A C 1
ATOM 990 O O . PRO A 1 126 ? 11.270 6.971 11.283 1.00 63.41 126 PRO A O 1
ATOM 993 N N . ASP A 1 127 ? 9.576 8.440 11.043 1.00 59.78 127 ASP A N 1
ATOM 994 C CA . ASP A 1 127 ? 10.364 9.641 11.362 1.00 59.78 127 ASP A CA 1
ATOM 995 C C . ASP A 1 127 ? 11.130 9.518 12.692 1.00 59.78 127 ASP A C 1
ATOM 997 O O . ASP A 1 127 ? 12.213 10.079 12.845 1.00 59.78 127 ASP A O 1
ATOM 1001 N N . PHE A 1 128 ? 10.629 8.716 13.642 1.00 60.16 128 PHE A N 1
ATOM 1002 C CA . PHE A 1 128 ? 11.302 8.476 14.922 1.00 60.16 128 PHE A CA 1
ATOM 1003 C C . PHE A 1 128 ? 12.642 7.728 14.796 1.00 60.16 128 PHE A C 1
ATOM 1005 O O . PHE A 1 128 ? 13.485 7.869 15.674 1.00 60.16 128 PHE A O 1
ATOM 1012 N N . LEU A 1 129 ? 12.863 6.962 13.720 1.00 51.31 129 LEU A N 1
ATOM 1013 C CA . LEU A 1 129 ? 14.156 6.321 13.429 1.00 51.31 129 LEU A CA 1
ATOM 1014 C C . LEU A 1 129 ? 15.123 7.252 12.684 1.00 51.31 129 LEU A C 1
ATOM 1016 O O . LEU A 1 129 ? 16.305 6.942 12.572 1.00 51.31 129 LEU A O 1
ATOM 1020 N N . LEU A 1 130 ? 14.619 8.371 12.162 1.00 53.16 130 LEU A N 1
ATOM 1021 C CA . LEU A 1 130 ? 15.389 9.381 11.434 1.00 53.16 130 LEU A CA 1
ATOM 1022 C C . LEU A 1 130 ? 15.750 10.584 12.325 1.00 53.16 130 LEU A C 1
ATOM 1024 O O . LEU A 1 130 ? 16.520 11.451 11.915 1.00 53.16 130 LEU A O 1
ATOM 1028 N N . SER A 1 131 ? 15.211 10.633 13.547 1.00 49.34 131 SER A N 1
ATOM 1029 C CA . SER A 1 131 ? 15.541 11.642 14.550 1.00 49.34 131 SER A CA 1
ATOM 1030 C C . SER A 1 131 ? 16.949 11.412 15.103 1.00 49.34 131 SER A C 1
ATOM 1032 O O . SER A 1 131 ? 17.228 10.396 15.731 1.00 49.34 131 SER A O 1
ATOM 1034 N N . ILE A 1 132 ? 17.830 12.395 14.910 1.00 56.41 132 ILE A N 1
ATOM 1035 C CA . ILE A 1 132 ? 19.191 12.438 15.476 1.00 56.41 132 ILE A CA 1
ATOM 1036 C C . ILE A 1 132 ? 19.163 12.918 16.947 1.00 56.41 132 ILE A C 1
ATOM 1038 O O . ILE A 1 132 ? 20.205 13.183 17.541 1.00 56.41 132 ILE A O 1
ATOM 1042 N N . SER A 1 133 ? 17.981 13.081 17.553 1.00 51.34 133 SER A N 1
ATOM 1043 C CA . SER A 1 133 ? 17.890 13.520 18.946 1.00 51.34 133 SER A CA 1
ATOM 1044 C C . SER A 1 133 ? 18.179 12.344 19.883 1.00 51.34 133 SER A C 1
ATOM 1046 O O . SER A 1 133 ? 17.434 11.362 19.841 1.00 51.34 133 SER A O 1
ATOM 1048 N N . PRO A 1 134 ? 19.213 12.423 20.741 1.00 57.25 134 PRO A N 1
ATOM 1049 C CA . PRO A 1 134 ? 19.415 11.422 21.774 1.00 57.25 134 PRO A CA 1
ATOM 1050 C C . PRO A 1 134 ? 18.243 11.478 22.761 1.00 57.25 134 PRO A C 1
ATOM 1052 O O . PRO A 1 134 ? 17.791 12.567 23.127 1.00 57.25 134 PRO A O 1
ATOM 1055 N N . VAL A 1 135 ? 17.738 10.295 23.120 1.00 50.00 135 VAL A N 1
ATOM 1056 C CA . VAL A 1 135 ? 16.834 10.076 24.262 1.00 50.00 135 VAL A CA 1
ATOM 1057 C C . VAL A 1 135 ? 17.590 10.337 25.558 1.00 50.00 135 VAL A C 1
ATOM 1059 O O . VAL A 1 135 ? 18.772 9.927 25.626 1.00 50.00 135 VAL A O 1
#

Radius of gyration: 20.9 Å; chains: 1; bounding box: 50×43×58 Å

InterPro domains:
  IPR044230 General transcription factor 3C polypeptide 4 [PTHR15496] (10-135)

Foldseek 3Di:
DDDDDDDDPPPDPPPPPFAADLVARAGWDLDDLFKIKGCADDPDPVDRHDIDIFTAANQPSGTAHPDWWWADPVVRGIHNDAHPCVLVDDPDDPPVVCVVCVVVVPPDPPFRADSPPRDGTDGDDPVVVVDPDDD